Protein AF-A0AAW4L8U0-F1 (afdb_monomer_lite)

InterPro domains:
  IPR054686 GSU3473-like [NF045719] (4-61)

Radius of gyration: 23.64 Å; chains: 1; bounding box: 55×28×54 Å

Secondary structure (DSSP, 8-state):
---EEEEETTS-EEEE-HHHHHHHHHTT-EEEEEETTEEEETTTS--TTTS-----S--TT-HHHHHHHHHHHHHHHH-GGGTT-HHHHHHHHHHSSS----

Organism: NCBI:txid60036

Foldseek 3Di:
DAWKWFQFPVRDIDTHDPVVVVVCLVVVGTQWIADPVGIDGSVPHDDVPNPDDPPPAPDPVVVVVVVVVVVVVVVQCPPPVNVPDPVSVVVVCVVCVPRPVD

pLDDT: mean 72.26, std 15.84, range [38.34, 95.56]

Sequence (102 aa):
MMKIPVLYVNGQRAMVDDEELDMLIRARKIVSFRRSSGWVRVDFDQLRGQGGGDYSGPDRRSLWMYQQMVKLRYIFTTNESNRHSQSHRKFMNRIFRNNDYR

Structure (mmCIF, N/CA/C/O backbone):
data_AF-A0AAW4L8U0-F1
#
_entry.id   AF-A0AAW4L8U0-F1
#
loop_
_atom_site.group_PDB
_atom_site.id
_atom_site.type_symbol
_atom_site.label_atom_id
_atom_site.label_alt_id
_atom_site.label_comp_id
_atom_site.label_asym_id
_atom_site.label_entity_id
_atom_site.label_seq_id
_atom_site.pdbx_PDB_ins_code
_atom_site.Cartn_x
_atom_site.Cartn_y
_atom_site.Cartn_z
_atom_site.occupancy
_atom_site.B_iso_or_equiv
_atom_site.auth_seq_id
_atom_site.auth_comp_id
_atom_site.auth_asym_id
_atom_site.auth_atom_id
_atom_site.pdbx_PDB_model_num
ATOM 1 N N . MET A 1 1 ? -9.498 11.601 -7.387 1.00 59.44 1 MET A N 1
ATOM 2 C CA . MET A 1 1 ? -9.124 10.912 -6.134 1.00 59.44 1 MET A CA 1
ATOM 3 C C . MET A 1 1 ? -9.881 9.601 -6.064 1.00 59.44 1 MET A C 1
ATOM 5 O O . MET A 1 1 ? -11.105 9.633 -6.120 1.00 59.44 1 MET A O 1
ATOM 9 N N . MET A 1 2 ? -9.183 8.467 -6.011 1.00 77.06 2 MET A N 1
ATOM 10 C CA . MET A 1 2 ? -9.828 7.191 -5.700 1.00 77.06 2 MET A CA 1
ATOM 11 C C . MET A 1 2 ? -10.008 7.093 -4.188 1.00 77.06 2 MET A C 1
ATOM 13 O O . MET A 1 2 ? -9.119 7.464 -3.429 1.00 77.06 2 MET A O 1
ATOM 17 N N . LYS A 1 3 ? -11.187 6.644 -3.761 1.00 89.94 3 LYS A N 1
ATOM 18 C CA . LYS A 1 3 ? -11.484 6.381 -2.357 1.00 89.94 3 LYS A CA 1
ATOM 19 C C . LYS A 1 3 ? -11.545 4.873 -2.150 1.00 89.94 3 LYS A C 1
ATOM 21 O O . LYS A 1 3 ? -12.248 4.176 -2.884 1.00 89.94 3 LYS A O 1
ATOM 26 N N . ILE A 1 4 ? -10.811 4.384 -1.162 1.00 92.50 4 ILE A N 1
ATOM 27 C CA . ILE A 1 4 ? -10.650 2.970 -0.854 1.00 92.50 4 ILE A CA 1
ATOM 28 C C . ILE A 1 4 ? -11.495 2.623 0.377 1.00 92.50 4 ILE A C 1
ATOM 30 O O . ILE A 1 4 ? -11.326 3.244 1.427 1.00 92.50 4 ILE A O 1
ATOM 34 N N . PRO A 1 5 ? -12.394 1.629 0.283 1.00 95.44 5 PRO A N 1
ATOM 35 C CA . PRO A 1 5 ? -13.125 1.128 1.440 1.00 95.44 5 PRO A CA 1
ATOM 36 C C . PRO A 1 5 ? -12.194 0.396 2.407 1.00 95.44 5 PRO A C 1
ATOM 38 O O . PRO A 1 5 ? -11.463 -0.508 1.994 1.00 95.44 5 PRO A O 1
ATOM 41 N N . VAL A 1 6 ? -12.284 0.724 3.694 1.00 95.38 6 VAL A N 1
ATOM 42 C CA . VAL A 1 6 ? -11.537 0.068 4.777 1.00 95.38 6 VAL A CA 1
ATOM 43 C C . VAL A 1 6 ? -12.462 -0.399 5.896 1.00 95.38 6 VAL A C 1
ATOM 45 O O . VAL A 1 6 ? -13.537 0.164 6.106 1.00 95.38 6 VAL A O 1
ATOM 48 N N . LEU A 1 7 ? -12.027 -1.428 6.620 1.00 95.56 7 LEU A N 1
ATOM 49 C CA . LEU A 1 7 ? -12.608 -1.899 7.871 1.00 95.56 7 LEU A CA 1
ATOM 50 C C . LEU A 1 7 ? -11.587 -1.676 8.987 1.00 95.56 7 LEU A C 1
ATOM 52 O O . LEU A 1 7 ? -10.527 -2.299 8.990 1.00 95.56 7 LEU A O 1
ATOM 56 N N . TYR A 1 8 ? -11.906 -0.803 9.932 1.00 93.81 8 TYR A N 1
ATOM 57 C CA . TYR A 1 8 ? -11.078 -0.534 11.101 1.00 93.81 8 TYR A CA 1
ATOM 58 C C . TYR A 1 8 ? -11.134 -1.680 12.112 1.00 93.81 8 TYR A C 1
ATOM 60 O O . TYR A 1 8 ? -12.078 -2.471 12.140 1.00 93.81 8 TYR A O 1
ATOM 68 N N . VAL A 1 9 ? -10.137 -1.731 12.997 1.00 90.88 9 VAL A N 1
ATOM 69 C CA . VAL A 1 9 ? -10.087 -2.692 14.118 1.00 90.88 9 VAL A CA 1
ATOM 70 C C . VAL A 1 9 ? -11.280 -2.578 15.070 1.00 90.88 9 VAL A C 1
ATOM 72 O O . VAL A 1 9 ? -11.683 -3.567 15.669 1.00 90.88 9 VAL A O 1
ATOM 75 N N . ASN A 1 10 ? -11.895 -1.397 15.162 1.00 90.00 10 ASN A N 1
ATOM 76 C CA . ASN A 1 10 ? -13.115 -1.161 15.940 1.00 90.00 10 ASN A CA 1
ATOM 77 C C . ASN A 1 10 ? -14.404 -1.592 15.202 1.00 90.00 10 ASN A C 1
ATOM 79 O O . ASN A 1 10 ? -15.503 -1.306 15.669 1.00 90.00 10 ASN A O 1
ATOM 83 N N . GLY A 1 11 ? -14.283 -2.222 14.028 1.00 90.69 11 GLY A N 1
ATOM 84 C CA . GLY A 1 11 ? -15.403 -2.672 13.203 1.00 90.69 11 GLY A CA 1
ATOM 85 C C . GLY A 1 11 ? -16.059 -1.581 12.350 1.00 90.69 11 GLY A C 1
ATOM 86 O O . GLY A 1 11 ? -16.948 -1.891 11.554 1.00 90.69 11 GLY A O 1
ATOM 87 N N . GLN A 1 12 ? -15.631 -0.320 12.464 1.00 94.12 12 GLN A N 1
ATOM 88 C CA . GLN A 1 12 ? -16.159 0.761 11.635 1.00 94.12 12 GLN A CA 1
ATOM 89 C C . GLN A 1 12 ? -15.665 0.646 10.194 1.00 94.12 12 GLN A C 1
ATOM 91 O O . GLN A 1 12 ? -14.564 0.164 9.925 1.00 94.12 12 GLN A O 1
ATOM 96 N N . ARG A 1 13 ? -16.483 1.119 9.253 1.00 94.88 13 ARG A N 1
ATOM 97 C CA . ARG A 1 13 ? -16.136 1.186 7.831 1.00 94.88 13 ARG A CA 1
ATOM 98 C C . ARG A 1 13 ? -16.028 2.639 7.408 1.00 94.88 13 ARG A C 1
ATOM 100 O O . ARG A 1 13 ? -16.911 3.426 7.737 1.00 94.88 13 ARG A O 1
ATOM 107 N N . ALA A 1 14 ? -14.990 2.975 6.654 1.00 94.25 14 ALA A N 1
ATOM 108 C CA . ALA A 1 14 ? -14.865 4.294 6.044 1.00 94.25 14 ALA A CA 1
ATOM 109 C C . ALA A 1 14 ? -14.212 4.213 4.664 1.00 94.25 14 ALA A C 1
ATOM 111 O O . ALA A 1 14 ? -13.822 3.141 4.197 1.00 94.25 14 ALA A O 1
ATOM 112 N N . MET A 1 15 ? -14.128 5.374 4.022 1.00 95.00 15 MET A N 1
ATOM 113 C CA . MET A 1 15 ? -13.517 5.569 2.717 1.00 95.00 15 MET A CA 1
ATOM 114 C C . MET A 1 15 ? -12.301 6.480 2.882 1.00 95.00 15 MET A C 1
ATOM 116 O O . MET A 1 15 ? -12.460 7.656 3.204 1.00 95.00 15 MET A O 1
ATOM 120 N N . VAL A 1 16 ? -11.112 5.947 2.632 1.00 92.81 16 VAL A N 1
ATOM 121 C CA . VAL A 1 16 ? -9.831 6.660 2.780 1.00 92.81 16 VAL A CA 1
ATOM 122 C C . VAL A 1 16 ? -9.204 6.898 1.410 1.00 92.81 16 VAL A C 1
ATOM 124 O O . VAL A 1 16 ? -9.661 6.325 0.421 1.00 92.81 16 VAL A O 1
ATOM 127 N N . ASP A 1 17 ? -8.213 7.771 1.302 1.00 92.69 17 ASP A N 1
ATOM 128 C CA . ASP A 1 17 ? -7.382 7.850 0.092 1.00 92.69 17 ASP A CA 1
ATOM 129 C C . ASP A 1 17 ? -6.143 6.944 0.187 1.00 92.69 17 ASP A C 1
ATOM 131 O O . ASP A 1 17 ? -5.953 6.221 1.167 1.00 92.69 17 ASP A O 1
ATOM 135 N N . ASP A 1 18 ? -5.340 6.934 -0.878 1.00 86.69 18 ASP A N 1
ATOM 136 C CA . ASP A 1 18 ? -4.164 6.068 -0.997 1.00 86.69 18 ASP A CA 1
ATOM 137 C C . ASP A 1 18 ? -3.104 6.374 0.078 1.00 86.69 18 ASP A C 1
ATOM 139 O O . ASP A 1 18 ? -2.505 5.453 0.635 1.00 86.69 18 ASP A O 1
ATOM 143 N N . GLU A 1 19 ? -2.888 7.654 0.399 1.00 87.38 19 GLU A N 1
ATOM 144 C CA . GLU A 1 19 ? -1.904 8.086 1.400 1.00 87.38 19 GLU A CA 1
ATOM 145 C C . GLU A 1 19 ? -2.349 7.698 2.815 1.00 87.38 19 GLU A C 1
ATOM 147 O O . GLU A 1 19 ? -1.568 7.149 3.600 1.00 87.38 19 GLU A O 1
ATOM 152 N N . GLU A 1 20 ? -3.621 7.936 3.134 1.00 90.00 20 GLU A N 1
ATOM 153 C CA . GLU A 1 20 ? -4.219 7.566 4.411 1.00 90.00 20 GLU A CA 1
ATOM 154 C C . GLU A 1 20 ? -4.262 6.041 4.593 1.00 90.00 20 GLU A C 1
ATOM 156 O O . GLU A 1 20 ? -3.958 5.543 5.681 1.00 90.00 20 GLU A O 1
ATOM 161 N N . LEU A 1 21 ? -4.555 5.276 3.535 1.00 90.12 21 LEU A N 1
ATOM 162 C CA . LEU A 1 21 ? -4.516 3.813 3.579 1.00 90.12 21 LEU A CA 1
ATOM 163 C C . LEU A 1 21 ? -3.132 3.298 3.991 1.00 90.12 21 LEU A C 1
ATOM 165 O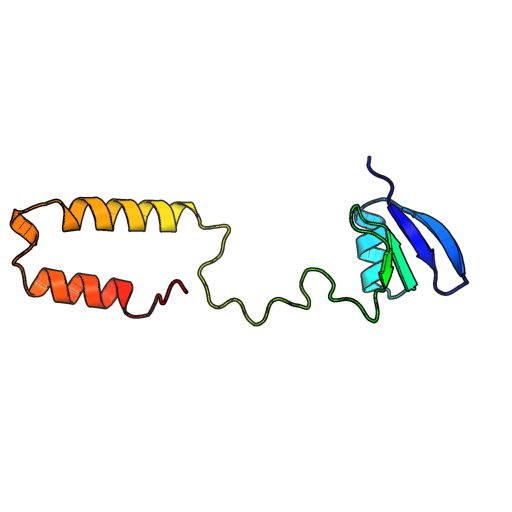 O . LEU A 1 21 ? -3.033 2.460 4.890 1.00 90.12 21 LEU A O 1
ATOM 169 N N . ASP A 1 22 ? -2.070 3.802 3.365 1.00 85.88 22 ASP A N 1
ATOM 170 C CA . ASP A 1 22 ? -0.692 3.401 3.663 1.00 85.88 22 ASP A CA 1
ATOM 171 C C . ASP A 1 22 ? -0.329 3.678 5.130 1.00 85.88 22 ASP A C 1
ATOM 173 O O . ASP A 1 22 ? 0.279 2.838 5.806 1.00 85.88 22 ASP A O 1
ATOM 177 N N . MET A 1 23 ? -0.750 4.833 5.656 1.00 89.62 23 MET A N 1
ATOM 178 C CA . MET A 1 23 ? -0.573 5.178 7.068 1.00 89.62 23 MET A CA 1
ATOM 179 C C . MET A 1 23 ? -1.343 4.227 7.992 1.00 89.62 23 MET A C 1
ATOM 181 O O . MET A 1 23 ? -0.791 3.761 8.991 1.00 89.62 23 MET A O 1
ATOM 185 N N . LEU A 1 24 ? -2.593 3.894 7.659 1.00 90.94 24 LEU A N 1
ATOM 186 C CA . LEU A 1 24 ? -3.434 2.992 8.451 1.00 90.94 24 LEU A CA 1
ATOM 187 C C . LEU A 1 24 ? -2.914 1.551 8.461 1.00 90.94 24 LEU A C 1
ATOM 189 O O . LEU A 1 24 ? -2.981 0.895 9.505 1.00 90.94 24 LEU A O 1
ATOM 193 N N . ILE A 1 25 ? -2.369 1.078 7.336 1.00 87.31 25 ILE A N 1
ATOM 194 C CA . ILE A 1 25 ? -1.713 -0.230 7.226 1.00 87.31 25 ILE A CA 1
ATOM 195 C C . ILE A 1 25 ? -0.469 -0.268 8.120 1.00 87.31 25 ILE A C 1
ATOM 197 O O . ILE A 1 25 ? -0.346 -1.165 8.954 1.00 87.31 25 ILE A O 1
ATOM 201 N N . ARG A 1 26 ? 0.429 0.726 8.016 1.00 84.19 26 ARG A N 1
ATOM 202 C CA . ARG A 1 26 ? 1.647 0.793 8.851 1.00 84.19 26 ARG A CA 1
ATOM 203 C C . ARG A 1 26 ? 1.325 0.890 10.341 1.00 84.19 26 ARG A C 1
ATOM 205 O O . ARG A 1 26 ? 2.001 0.270 11.155 1.00 84.19 26 ARG A O 1
ATOM 212 N N . ALA A 1 27 ? 0.280 1.637 10.692 1.00 86.94 27 ALA A N 1
ATOM 213 C CA . ALA A 1 27 ? -0.178 1.801 12.067 1.00 86.94 27 ALA A CA 1
ATOM 214 C C . ALA A 1 27 ? -1.030 0.625 12.587 1.00 86.94 27 ALA A C 1
ATOM 216 O O . ALA A 1 27 ? -1.468 0.679 13.735 1.00 86.94 27 ALA A O 1
ATOM 217 N N . ARG A 1 28 ? -1.300 -0.404 11.765 1.00 88.00 28 ARG A N 1
ATOM 218 C CA . ARG A 1 28 ? -2.184 -1.542 12.091 1.00 88.00 28 ARG A CA 1
ATOM 219 C C . ARG A 1 28 ? -3.557 -1.118 12.635 1.00 88.00 28 ARG A C 1
ATOM 221 O O . ARG A 1 28 ? -4.096 -1.720 13.558 1.00 88.00 28 ARG A O 1
ATOM 228 N N . LYS A 1 29 ? -4.134 -0.055 12.068 1.00 91.38 29 LYS A N 1
ATOM 229 C CA . LYS A 1 29 ? -5.440 0.489 12.494 1.00 91.38 29 LYS A CA 1
ATOM 230 C C . LYS A 1 29 ? -6.630 -0.103 11.736 1.00 91.38 29 LYS A C 1
ATOM 232 O O . LYS A 1 29 ? -7.777 0.141 12.113 1.00 91.38 29 LYS A O 1
ATOM 237 N N . ILE A 1 30 ? -6.3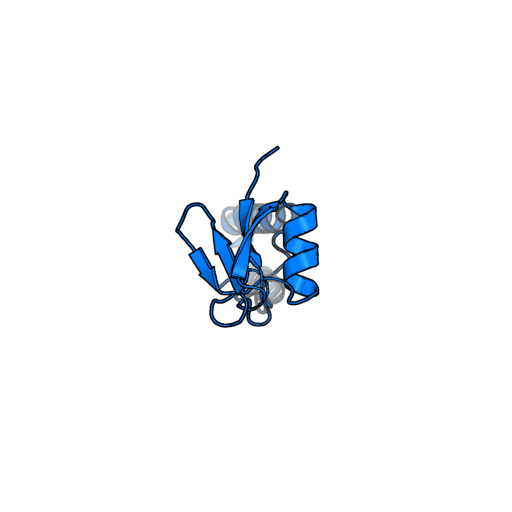72 -0.884 10.691 1.00 93.25 30 ILE A N 1
ATOM 238 C CA . ILE A 1 30 ? -7.396 -1.525 9.866 1.00 93.25 30 ILE A CA 1
ATOM 239 C C . ILE A 1 30 ? -7.204 -3.040 9.814 1.00 93.25 30 ILE A C 1
ATOM 241 O O . ILE A 1 30 ? -6.084 -3.537 9.800 1.00 93.25 30 ILE A O 1
ATOM 245 N N . VAL A 1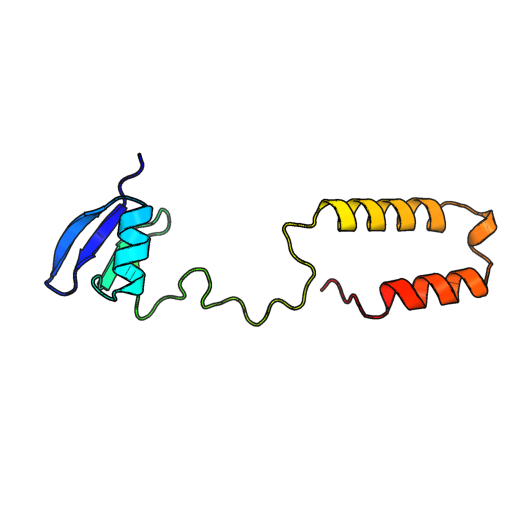 31 ? -8.321 -3.760 9.764 1.00 92.62 31 VAL A N 1
ATOM 246 C CA . VAL A 1 31 ? -8.386 -5.217 9.597 1.00 92.62 31 VAL A CA 1
ATOM 247 C C . VAL A 1 31 ? -8.290 -5.579 8.120 1.00 92.62 31 VAL A C 1
ATOM 249 O O . VAL A 1 31 ? -7.614 -6.540 7.747 1.00 92.62 31 VAL A O 1
ATOM 252 N N . SER A 1 32 ? -8.987 -4.827 7.267 1.00 92.81 32 SER A N 1
ATOM 253 C CA . SER A 1 32 ? -9.022 -5.085 5.832 1.00 92.81 32 SER A CA 1
ATOM 254 C C . SER A 1 32 ? -9.322 -3.840 5.004 1.00 92.81 32 SER A C 1
ATOM 256 O O . SER A 1 32 ? -9.878 -2.859 5.496 1.00 92.81 32 SER A O 1
ATOM 258 N N . PHE A 1 33 ? -8.967 -3.891 3.724 1.00 93.56 33 PHE A N 1
ATOM 259 C CA . PHE A 1 33 ? -9.304 -2.869 2.734 1.00 93.56 33 PHE A CA 1
ATOM 260 C C . PHE A 1 33 ? -9.728 -3.509 1.412 1.00 93.56 33 PHE A C 1
ATOM 262 O O . PHE A 1 33 ? -9.371 -4.654 1.129 1.00 93.56 33 PHE A O 1
ATOM 269 N N . ARG A 1 34 ? -10.508 -2.799 0.593 1.00 90.19 34 ARG A N 1
ATOM 270 C CA . ARG A 1 34 ? -11.027 -3.324 -0.677 1.00 90.19 34 ARG A CA 1
ATOM 271 C C . ARG A 1 34 ? -10.257 -2.766 -1.870 1.00 90.19 34 ARG A C 1
ATOM 273 O O . ARG A 1 34 ? -10.276 -1.568 -2.122 1.00 90.19 34 ARG A O 1
ATOM 280 N N . ARG A 1 35 ? -9.660 -3.656 -2.660 1.00 87.88 35 ARG A N 1
ATOM 281 C CA . ARG A 1 35 ? -9.091 -3.361 -3.985 1.00 87.88 35 ARG A CA 1
ATOM 282 C C . ARG A 1 35 ? -9.974 -3.936 -5.094 1.00 87.88 35 ARG A C 1
ATOM 284 O O . ARG A 1 35 ? -10.974 -4.599 -4.822 1.00 87.88 35 ARG A O 1
ATOM 291 N N . SER A 1 36 ? -9.585 -3.729 -6.350 1.00 82.81 36 SER A N 1
ATOM 292 C CA . SER A 1 36 ? -10.317 -4.239 -7.521 1.00 82.81 36 SER A CA 1
ATOM 293 C C . SER A 1 36 ? -10.576 -5.751 -7.481 1.00 82.81 36 SER A C 1
ATOM 295 O O . SER A 1 36 ? -11.639 -6.189 -7.903 1.00 82.81 36 SER A O 1
ATOM 297 N N . SER A 1 37 ? -9.649 -6.543 -6.931 1.00 80.06 37 SER A N 1
ATOM 298 C CA . SER A 1 37 ? -9.800 -7.999 -6.801 1.00 80.06 37 SER A CA 1
ATOM 299 C C . SER A 1 37 ? -10.542 -8.472 -5.547 1.00 80.06 37 SER A C 1
ATOM 301 O O . SER A 1 37 ? -10.741 -9.672 -5.393 1.00 80.06 37 SER A O 1
ATOM 303 N N . GLY A 1 38 ? -10.965 -7.567 -4.657 1.00 88.44 38 GLY A N 1
ATOM 304 C CA . GLY A 1 38 ? -11.714 -7.913 -3.446 1.00 88.44 38 GLY A CA 1
ATOM 305 C C . GLY A 1 38 ? -11.121 -7.339 -2.161 1.00 88.44 38 GLY A C 1
ATOM 306 O O . GLY A 1 38 ? -10.333 -6.393 -2.185 1.00 88.44 38 GLY A O 1
ATOM 307 N N . TRP A 1 39 ? -11.549 -7.898 -1.029 1.00 89.75 39 TRP A N 1
ATOM 308 C CA . TRP A 1 39 ? -11.068 -7.524 0.301 1.00 89.75 39 TRP A CA 1
ATOM 309 C C . TRP A 1 39 ? -9.717 -8.175 0.597 1.00 89.75 39 TRP A C 1
ATOM 311 O O . TRP A 1 39 ? -9.547 -9.365 0.361 1.00 89.75 39 TRP A O 1
ATOM 321 N N . VAL A 1 40 ? -8.784 -7.386 1.123 1.00 89.12 40 VAL A N 1
ATOM 322 C CA . VAL A 1 40 ? -7.446 -7.801 1.556 1.00 89.12 40 VAL A CA 1
ATOM 323 C C . VAL A 1 40 ? -7.368 -7.635 3.066 1.00 89.12 40 VAL A C 1
ATOM 325 O O . VAL A 1 40 ? -7.621 -6.537 3.562 1.00 89.12 40 VAL A O 1
ATOM 328 N N . ARG A 1 41 ? -7.037 -8.697 3.800 1.00 89.56 41 ARG A N 1
ATOM 329 C CA . ARG A 1 41 ? -6.812 -8.682 5.252 1.00 89.56 41 ARG A CA 1
ATOM 330 C C . ARG A 1 41 ? -5.355 -8.355 5.549 1.00 89.56 41 ARG A C 1
ATOM 332 O O . ARG A 1 41 ? -4.469 -9.099 5.153 1.00 89.56 41 ARG A O 1
ATOM 339 N N . VAL A 1 42 ? -5.119 -7.280 6.293 1.00 84.62 42 VAL A N 1
ATOM 340 C CA . VAL A 1 42 ? -3.770 -6.742 6.550 1.00 84.62 42 VAL A CA 1
ATOM 341 C C . VAL A 1 42 ? -2.864 -7.731 7.294 1.00 84.62 42 VAL A C 1
ATOM 343 O O . VAL A 1 42 ? -1.683 -7.808 6.980 1.00 84.62 42 VAL A O 1
ATOM 346 N N . ASP A 1 43 ? -3.416 -8.523 8.217 1.00 74.38 43 ASP A N 1
ATOM 347 C CA . ASP A 1 43 ? -2.639 -9.476 9.030 1.00 74.38 43 ASP A CA 1
ATOM 348 C C . ASP A 1 43 ? -2.532 -10.892 8.433 1.00 74.38 43 ASP A C 1
ATOM 350 O O . ASP A 1 43 ? -1.837 -11.739 8.989 1.00 74.38 43 ASP A O 1
ATOM 354 N N . PHE A 1 44 ? -3.236 -11.179 7.333 1.00 70.75 44 PHE A N 1
ATOM 355 C CA . PHE A 1 44 ? -3.308 -12.532 6.757 1.00 70.75 44 PHE A CA 1
ATOM 356 C C . PHE A 1 44 ? -2.852 -12.587 5.302 1.00 70.75 44 PHE A C 1
ATOM 358 O O . PHE A 1 44 ? -2.207 -13.553 4.897 1.00 70.75 44 PHE A O 1
ATOM 365 N N . ASP A 1 45 ? -3.181 -11.568 4.512 1.00 69.31 45 ASP A N 1
ATOM 366 C CA . ASP A 1 45 ? -2.862 -11.543 3.095 1.00 69.31 45 ASP A CA 1
ATOM 367 C C . ASP A 1 45 ? -1.504 -10.886 2.861 1.00 69.31 45 ASP A C 1
ATOM 369 O O . ASP A 1 45 ? -1.156 -9.881 3.480 1.00 69.31 45 ASP A O 1
ATOM 373 N N . GLN A 1 46 ? -0.749 -11.416 1.896 1.00 63.09 46 GLN A N 1
ATOM 374 C CA . GLN A 1 46 ? 0.499 -10.798 1.458 1.00 63.09 46 GLN A CA 1
ATOM 375 C C . GLN A 1 46 ? 0.235 -9.387 0.920 1.00 63.09 46 GLN A C 1
ATOM 377 O O . GLN A 1 46 ? -0.306 -9.191 -0.177 1.00 63.09 46 GLN A O 1
ATOM 382 N N . LEU A 1 47 ? 0.663 -8.387 1.685 1.00 64.94 47 LEU A N 1
ATOM 383 C CA . LEU A 1 47 ? 0.693 -7.002 1.243 1.00 64.94 47 LEU A CA 1
ATOM 384 C C . LEU A 1 47 ? 1.807 -6.823 0.202 1.00 64.94 47 LEU A C 1
ATOM 386 O O . LEU A 1 47 ? 2.858 -7.473 0.259 1.00 64.94 47 LEU A O 1
ATOM 390 N N . ARG A 1 48 ? 1.598 -5.930 -0.776 1.00 63.53 48 ARG A N 1
ATOM 391 C CA . ARG A 1 48 ? 2.658 -5.569 -1.734 1.00 63.53 48 ARG A CA 1
ATOM 392 C C . ARG A 1 48 ? 3.880 -5.087 -0.943 1.00 63.53 48 ARG A C 1
ATOM 394 O O . ARG A 1 48 ? 3.762 -4.169 -0.144 1.00 63.53 48 ARG A O 1
ATOM 401 N N . GLY A 1 49 ? 5.030 -5.722 -1.167 1.00 57.59 49 GLY A N 1
ATOM 402 C CA . GLY A 1 49 ? 6.278 -5.451 -0.441 1.00 57.59 49 GLY A CA 1
ATOM 403 C C . GLY A 1 49 ? 6.642 -6.478 0.640 1.00 57.59 49 GLY A C 1
ATOM 404 O O . GLY A 1 49 ? 7.811 -6.562 0.983 1.00 57.59 49 GLY A O 1
ATOM 405 N N . GLN A 1 50 ? 5.703 -7.307 1.116 1.00 52.16 50 GLN A N 1
ATOM 406 C CA . GLN A 1 50 ? 5.992 -8.400 2.068 1.00 52.16 50 GLN A CA 1
ATOM 407 C C . GLN A 1 50 ? 6.229 -9.766 1.401 1.00 52.16 50 GLN A C 1
ATOM 409 O O . GLN A 1 50 ? 6.688 -10.694 2.056 1.00 52.16 50 GLN A O 1
ATOM 414 N N . GLY A 1 51 ? 5.931 -9.897 0.103 1.00 44.94 51 GLY A N 1
ATOM 415 C CA . GLY A 1 51 ? 6.106 -11.134 -0.676 1.00 44.94 51 GLY A CA 1
ATOM 416 C C . GLY A 1 51 ? 7.227 -11.090 -1.718 1.00 44.94 51 GLY A C 1
ATOM 417 O O . GLY A 1 51 ? 7.338 -11.998 -2.536 1.00 44.94 51 GLY A O 1
ATOM 418 N N . GLY A 1 52 ? 8.038 -10.032 -1.738 1.00 45.56 52 GLY A N 1
ATOM 419 C CA . GLY A 1 52 ? 9.260 -10.029 -2.532 1.00 45.56 52 GLY A CA 1
ATOM 420 C C . GLY A 1 52 ? 10.365 -10.641 -1.694 1.00 45.56 52 GLY A C 1
ATOM 421 O O . GLY A 1 52 ? 11.013 -9.904 -0.963 1.00 45.56 52 GLY A O 1
ATOM 422 N N . GLY A 1 53 ? 10.574 -11.960 -1.776 1.00 49.62 53 GLY A N 1
ATOM 423 C CA . GLY A 1 53 ? 11.875 -12.510 -1.383 1.00 49.62 53 GLY A CA 1
ATOM 424 C C . GLY A 1 53 ? 12.962 -11.684 -2.067 1.00 49.62 53 GLY A C 1
ATOM 425 O O . GLY A 1 53 ? 12.720 -11.252 -3.197 1.00 49.62 53 GLY A O 1
ATOM 426 N N . ASP A 1 54 ? 14.062 -11.407 -1.359 1.00 48.50 54 ASP A N 1
ATOM 427 C CA . ASP A 1 54 ? 15.141 -10.507 -1.780 1.00 48.50 54 ASP A CA 1
ATOM 428 C C . ASP A 1 54 ? 15.344 -10.575 -3.292 1.00 48.50 54 ASP A C 1
ATOM 430 O O . ASP A 1 54 ? 15.956 -11.507 -3.825 1.00 48.50 54 ASP A O 1
ATOM 434 N N . TYR A 1 55 ? 14.739 -9.624 -4.008 1.00 49.41 55 TYR A N 1
ATOM 435 C CA . TYR A 1 55 ? 14.831 -9.596 -5.454 1.00 49.41 55 TYR A CA 1
ATOM 436 C C . TYR A 1 55 ? 16.259 -9.155 -5.756 1.00 49.41 55 TYR A C 1
ATOM 438 O O . TYR A 1 55 ? 16.581 -7.972 -5.758 1.00 49.41 55 TYR A O 1
ATOM 446 N N . SER A 1 56 ? 17.118 -10.148 -5.953 1.00 57.75 56 SER A N 1
ATOM 447 C CA . SER A 1 56 ? 18.536 -10.029 -6.295 1.00 57.75 56 SER A CA 1
ATOM 448 C C . SER A 1 56 ? 18.749 -9.725 -7.780 1.00 57.75 56 SER A C 1
ATOM 450 O O . SER A 1 56 ? 19.883 -9.594 -8.239 1.00 57.75 56 SER A O 1
ATOM 452 N N . GLY A 1 57 ? 17.658 -9.584 -8.538 1.00 61.59 57 GLY A N 1
ATOM 453 C CA . GLY A 1 57 ? 17.695 -9.113 -9.910 1.00 61.59 57 GLY A CA 1
ATOM 454 C C . GLY A 1 57 ? 17.988 -7.608 -9.996 1.00 61.59 57 GLY A C 1
ATOM 455 O O . GLY A 1 57 ? 17.802 -6.867 -9.029 1.00 61.59 57 GLY A O 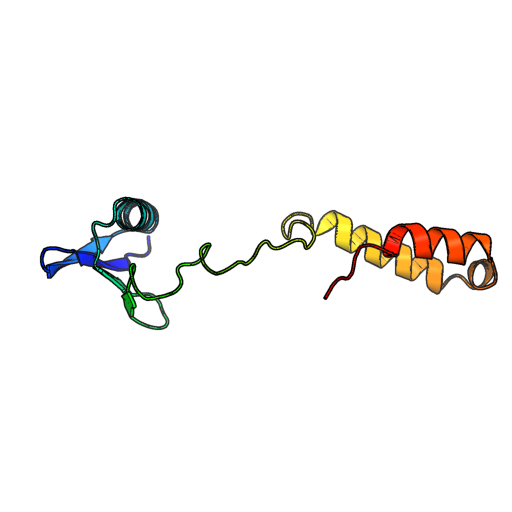1
ATOM 456 N N . PRO A 1 58 ? 18.418 -7.121 -11.170 1.00 56.72 58 PRO A N 1
ATOM 457 C CA . PRO A 1 58 ? 18.726 -5.711 -11.367 1.00 56.72 58 PRO A CA 1
ATOM 458 C C . PRO A 1 58 ? 17.517 -4.832 -11.056 1.00 56.72 58 PRO A C 1
ATOM 460 O O . PRO A 1 58 ? 16.386 -5.203 -11.395 1.00 56.72 58 PRO A O 1
ATOM 463 N N . ASP A 1 59 ? 17.768 -3.656 -10.471 1.00 59.59 59 ASP A N 1
ATOM 464 C CA . ASP A 1 59 ? 16.742 -2.651 -10.196 1.00 59.59 59 ASP A CA 1
ATOM 465 C C . ASP A 1 59 ? 15.836 -2.472 -11.421 1.00 59.59 59 ASP A C 1
ATOM 467 O O . ASP A 1 59 ? 16.277 -2.065 -12.500 1.00 59.59 59 ASP A O 1
ATOM 471 N N . ARG A 1 60 ? 14.547 -2.774 -11.249 1.00 61.00 60 ARG A N 1
ATOM 472 C CA . ARG A 1 60 ? 13.546 -2.724 -12.321 1.00 61.00 60 ARG A CA 1
ATOM 473 C C . ARG A 1 60 ? 13.293 -1.298 -12.818 1.00 61.00 60 ARG A C 1
ATOM 475 O O . ARG A 1 60 ? 12.648 -1.133 -13.848 1.00 61.00 60 ARG A O 1
ATOM 482 N N . ARG A 1 61 ? 13.799 -0.271 -12.123 1.00 57.88 61 ARG A N 1
ATOM 483 C CA . ARG A 1 61 ? 13.780 1.129 -12.579 1.00 57.88 61 ARG A CA 1
ATOM 484 C C . ARG A 1 61 ? 14.976 1.491 -13.466 1.00 57.88 61 ARG A C 1
ATOM 486 O O . ARG A 1 61 ? 14.932 2.509 -14.147 1.00 57.88 61 ARG A O 1
ATOM 493 N N . SER A 1 62 ? 15.991 0.629 -13.558 1.00 56.25 62 SER A N 1
ATOM 494 C CA . SER A 1 62 ? 17.176 0.803 -14.414 1.00 56.25 62 SER A CA 1
ATOM 495 C C . SER A 1 62 ? 17.019 0.195 -15.822 1.00 56.25 62 SER A C 1
ATOM 497 O O . SER A 1 62 ? 17.986 -0.258 -16.436 1.00 56.25 62 SER A O 1
ATOM 499 N N . LEU A 1 63 ? 15.797 0.205 -16.376 1.00 56.62 63 LEU A N 1
ATOM 500 C CA . LEU A 1 63 ? 15.470 -0.330 -17.713 1.00 56.62 63 LEU A CA 1
ATOM 501 C C . LEU A 1 63 ? 16.399 0.183 -18.823 1.00 56.62 63 LEU A C 1
ATOM 503 O O . LEU A 1 63 ? 16.667 -0.538 -19.785 1.00 56.62 63 LEU A O 1
ATOM 507 N N . TRP A 1 64 ? 16.930 1.398 -18.665 1.00 62.09 64 TRP A N 1
ATOM 508 C CA . TRP A 1 64 ? 17.891 1.986 -19.591 1.00 62.09 64 TRP A CA 1
ATOM 509 C C . TRP A 1 64 ? 19.160 1.140 -19.728 1.00 62.09 64 TRP A C 1
ATOM 511 O O . TRP A 1 64 ? 19.591 0.849 -20.840 1.00 62.09 64 TRP A O 1
ATOM 521 N N . MET A 1 65 ? 19.728 0.654 -18.624 1.00 62.94 65 MET A N 1
ATOM 522 C CA . MET A 1 65 ? 20.963 -0.126 -18.676 1.00 62.94 65 MET A CA 1
ATOM 523 C C . MET A 1 65 ? 20.721 -1.506 -19.301 1.00 62.94 65 MET A C 1
ATOM 525 O O . MET A 1 65 ? 21.525 -1.969 -20.108 1.00 62.94 65 MET A O 1
ATOM 529 N N . TYR A 1 66 ? 19.567 -2.122 -19.023 1.00 65.62 66 TYR A N 1
ATOM 530 C CA . TYR A 1 66 ? 19.175 -3.396 -19.631 1.00 65.62 66 TYR A CA 1
ATOM 531 C C . TYR A 1 66 ? 18.973 -3.280 -21.149 1.00 65.62 66 TYR A C 1
ATOM 533 O O . TYR A 1 66 ? 19.502 -4.095 -21.906 1.00 65.62 66 TYR A O 1
ATOM 541 N N . GLN A 1 67 ? 18.284 -2.234 -21.617 1.00 64.19 67 GLN A N 1
ATOM 542 C CA . GLN A 1 67 ? 18.129 -1.970 -23.052 1.00 64.1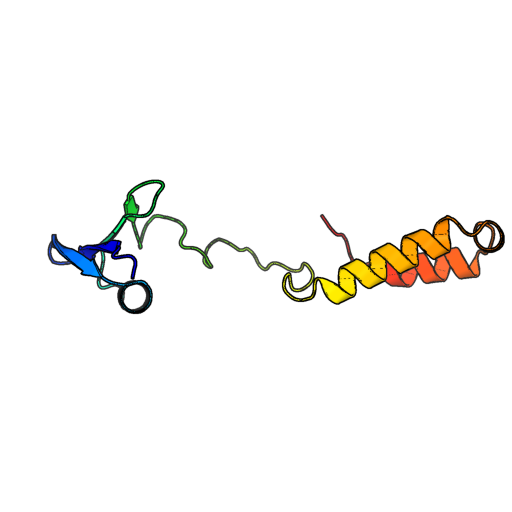9 67 GLN A CA 1
ATOM 543 C C . GLN A 1 67 ? 19.483 -1.776 -23.744 1.00 64.19 67 GLN A C 1
ATOM 545 O O . GLN A 1 67 ? 19.717 -2.344 -24.814 1.00 64.19 67 GLN A O 1
ATOM 550 N N . GLN A 1 68 ? 20.405 -1.049 -23.106 1.00 65.38 68 GLN A N 1
ATOM 551 C CA . GLN A 1 68 ? 21.761 -0.870 -23.622 1.00 65.38 68 GLN A CA 1
ATOM 552 C C . GLN A 1 68 ? 22.523 -2.204 -23.674 1.00 65.38 68 GLN A C 1
ATOM 554 O O . GLN A 1 68 ? 23.178 -2.494 -24.675 1.00 65.38 68 GLN A O 1
ATOM 559 N N . MET A 1 69 ? 22.386 -3.069 -22.665 1.00 65.06 69 MET A N 1
ATOM 560 C CA . MET A 1 69 ? 23.027 -4.390 -22.647 1.00 65.06 69 MET A CA 1
ATOM 561 C C . MET A 1 69 ? 22.479 -5.348 -23.714 1.00 65.06 69 MET A C 1
ATOM 563 O O . MET A 1 69 ? 23.261 -6.056 -24.354 1.00 65.06 69 MET A O 1
ATOM 567 N N . VAL A 1 70 ? 21.163 -5.358 -23.949 1.00 70.69 70 VAL A N 1
ATOM 568 C CA . VAL A 1 70 ? 20.541 -6.164 -25.016 1.00 70.69 70 VAL A CA 1
ATOM 569 C C . VAL A 1 70 ? 21.004 -5.681 -26.389 1.00 70.69 70 VAL A C 1
ATOM 571 O O . VAL A 1 70 ? 21.379 -6.495 -27.235 1.00 70.69 70 VAL A O 1
ATOM 574 N N . LYS A 1 71 ? 21.064 -4.360 -26.593 1.00 71.81 71 LYS A N 1
ATOM 575 C CA . LYS A 1 71 ? 21.546 -3.758 -27.841 1.00 71.81 71 LYS A CA 1
ATOM 576 C C . LYS A 1 71 ? 23.015 -4.089 -28.102 1.00 71.81 71 LYS A C 1
ATOM 578 O O . LYS A 1 71 ? 23.357 -4.487 -29.213 1.00 71.81 71 LYS A O 1
ATOM 583 N N . LEU A 1 72 ? 23.868 -4.003 -27.078 1.00 65.88 72 LEU A N 1
ATOM 584 C CA . LEU A 1 72 ? 25.269 -4.414 -27.178 1.00 65.88 72 LEU A CA 1
ATOM 585 C C . LEU A 1 72 ? 25.368 -5.901 -27.536 1.00 65.88 72 LEU A C 1
ATOM 587 O O . LEU A 1 72 ? 26.028 -6.243 -28.513 1.00 65.88 72 LEU A O 1
ATOM 591 N N . ARG A 1 73 ? 24.653 -6.789 -26.831 1.00 66.56 73 ARG A N 1
ATOM 592 C CA . ARG A 1 73 ? 24.632 -8.226 -27.154 1.00 66.56 73 ARG A CA 1
ATOM 593 C C . ARG A 1 73 ? 24.224 -8.481 -28.607 1.00 66.56 73 ARG A C 1
ATOM 595 O O . ARG A 1 73 ? 24.878 -9.277 -29.276 1.00 66.56 73 ARG A O 1
ATOM 602 N N . TYR A 1 74 ? 23.183 -7.814 -29.100 1.00 70.00 74 TYR A N 1
ATOM 603 C CA . TYR A 1 74 ? 22.722 -7.975 -30.479 1.00 70.00 74 TYR A CA 1
ATOM 604 C C . TYR A 1 74 ? 23.795 -7.561 -31.493 1.00 70.00 74 TYR A C 1
ATOM 606 O O . TYR A 1 74 ? 24.148 -8.355 -32.362 1.00 70.00 74 TYR A O 1
ATOM 614 N N . ILE A 1 75 ? 24.384 -6.371 -31.330 1.00 67.06 75 ILE A N 1
ATOM 615 C CA . ILE A 1 75 ? 25.439 -5.844 -32.217 1.00 67.06 75 ILE A CA 1
ATOM 616 C C . ILE A 1 75 ? 26.657 -6.775 -32.233 1.00 67.06 75 ILE A C 1
ATOM 618 O O . ILE A 1 75 ? 27.236 -7.054 -33.280 1.00 67.06 75 ILE A O 1
ATOM 622 N N . PHE A 1 76 ? 27.039 -7.292 -31.069 1.00 60.06 76 PHE A N 1
ATOM 623 C CA . PHE A 1 76 ? 28.221 -8.133 -30.939 1.00 60.06 76 PHE A CA 1
ATOM 624 C C . PHE A 1 76 ? 28.030 -9.567 -31.445 1.00 60.06 76 PHE A C 1
ATOM 626 O O . PHE A 1 76 ? 28.999 -10.179 -31.882 1.00 60.06 76 PHE A O 1
ATOM 633 N N . THR A 1 77 ? 26.807 -10.102 -31.409 1.00 60.56 77 THR A N 1
ATOM 634 C CA . THR A 1 77 ? 26.503 -11.471 -31.872 1.00 60.56 77 THR A CA 1
ATOM 635 C C . THR A 1 77 ? 26.188 -11.542 -33.368 1.00 60.56 77 THR A C 1
ATOM 637 O O . THR A 1 77 ? 26.464 -12.558 -34.012 1.00 60.56 77 THR A O 1
ATOM 640 N N . THR A 1 78 ? 25.652 -10.460 -33.942 1.00 61.47 78 THR A N 1
ATOM 641 C CA . THR A 1 78 ? 25.363 -10.363 -35.383 1.00 61.47 78 THR A CA 1
ATOM 642 C C . THR A 1 78 ? 26.560 -9.908 -36.217 1.00 61.47 78 THR A C 1
ATOM 644 O O . THR A 1 78 ? 26.565 -10.148 -37.420 1.00 61.47 78 THR A O 1
ATOM 647 N N . ASN A 1 79 ? 27.611 -9.348 -35.607 1.00 60.72 79 ASN A N 1
ATOM 648 C CA . ASN A 1 79 ? 28.848 -9.027 -36.316 1.00 60.72 79 ASN A CA 1
ATOM 649 C C . ASN A 1 79 ? 29.707 -10.290 -36.555 1.00 60.72 79 ASN A C 1
ATOM 651 O O . ASN A 1 79 ? 30.321 -10.830 -35.632 1.00 60.72 79 ASN A O 1
ATOM 655 N N . GLU A 1 80 ? 29.768 -10.742 -37.811 1.00 57.91 80 GLU A N 1
ATOM 656 C CA . GLU A 1 80 ? 30.465 -11.963 -38.249 1.00 57.91 80 GLU A CA 1
ATOM 657 C C . GLU A 1 80 ? 31.960 -11.983 -37.907 1.00 57.91 80 GLU A C 1
ATOM 659 O O . GLU A 1 80 ? 32.490 -13.037 -37.553 1.00 57.91 80 GLU A O 1
ATOM 664 N N . SER A 1 81 ? 32.621 -10.821 -37.891 1.00 60.53 81 SER A N 1
ATOM 665 C CA . SER A 1 81 ? 34.048 -10.707 -37.549 1.00 60.53 81 SER A CA 1
ATOM 666 C C . SER A 1 81 ? 34.364 -11.055 -36.084 1.00 60.53 81 SER A C 1
ATOM 668 O O . SER A 1 81 ? 35.486 -11.444 -35.763 1.00 60.53 81 SER A O 1
ATOM 670 N N . ASN A 1 82 ? 33.370 -10.995 -35.188 1.00 55.25 82 ASN A N 1
ATOM 671 C CA . ASN A 1 82 ? 33.544 -11.266 -33.757 1.00 55.25 82 ASN A CA 1
ATOM 672 C C . ASN A 1 82 ? 33.157 -12.694 -33.338 1.00 55.25 82 ASN A C 1
ATOM 674 O O . ASN A 1 82 ? 33.531 -13.121 -32.241 1.00 55.25 82 ASN A O 1
ATOM 678 N N . ARG A 1 83 ? 32.460 -13.463 -34.194 1.00 54.78 83 ARG A N 1
ATOM 679 C CA . ARG A 1 83 ? 31.952 -14.812 -33.858 1.00 54.78 83 ARG A CA 1
ATOM 680 C C . ARG A 1 83 ? 33.047 -15.813 -33.481 1.00 54.78 83 ARG A C 1
ATOM 682 O O . ARG A 1 83 ? 32.784 -16.731 -32.706 1.00 54.78 83 ARG A O 1
ATOM 689 N N . HIS A 1 84 ? 34.266 -15.625 -33.985 1.00 55.53 84 HIS A N 1
ATOM 690 C CA . HIS A 1 84 ? 35.374 -16.572 -33.814 1.00 55.53 84 HIS A CA 1
ATOM 691 C C . HIS A 1 84 ? 36.440 -16.130 -32.797 1.00 55.53 84 HIS A C 1
ATOM 693 O O . HIS A 1 84 ? 37.412 -16.850 -32.571 1.00 55.53 84 HIS A O 1
ATOM 699 N N . SER A 1 85 ? 36.271 -14.982 -32.132 1.00 65.06 85 SER A N 1
ATOM 700 C CA . SER A 1 85 ? 37.267 -14.489 -31.174 1.00 65.06 85 SER A CA 1
ATOM 701 C C . SER A 1 85 ? 37.118 -15.149 -29.793 1.00 65.06 85 SER A C 1
ATOM 703 O O . SER A 1 85 ? 36.112 -15.010 -29.094 1.00 65.06 85 SER A O 1
ATOM 705 N N . GLN A 1 86 ? 38.157 -15.860 -29.344 1.00 61.22 86 GLN A N 1
ATOM 706 C CA . GLN A 1 86 ? 38.196 -16.467 -28.005 1.00 61.22 86 GLN A CA 1
ATOM 707 C C . GLN A 1 86 ? 38.247 -15.416 -26.888 1.00 61.22 86 GLN A C 1
ATOM 709 O O . GLN A 1 86 ? 37.630 -15.586 -25.833 1.00 61.22 86 GLN A O 1
ATOM 714 N N . SER A 1 87 ? 38.932 -14.297 -27.129 1.00 63.59 87 SER A N 1
ATOM 715 C CA . SER A 1 87 ? 38.931 -13.140 -26.228 1.00 63.59 87 SER A CA 1
ATOM 716 C C . SER A 1 87 ? 37.527 -12.548 -26.100 1.00 63.59 87 SER A C 1
ATOM 718 O O . SER A 1 87 ? 37.109 -12.188 -25.000 1.00 63.59 87 SER A O 1
ATOM 720 N N . HIS A 1 88 ? 36.760 -12.547 -27.195 1.00 62.72 88 HIS A N 1
ATOM 721 C CA . HIS A 1 88 ? 35.367 -12.112 -27.219 1.00 62.72 88 HIS A CA 1
ATOM 722 C C . HIS A 1 88 ? 34.452 -13.027 -26.392 1.00 62.72 88 HIS A C 1
ATOM 724 O O . HIS A 1 88 ? 33.727 -12.539 -25.525 1.00 62.72 88 HIS A O 1
ATOM 730 N N . ARG A 1 89 ? 34.539 -14.356 -26.562 1.00 62.91 89 ARG A N 1
ATOM 731 C CA . ARG A 1 89 ? 33.800 -15.312 -25.709 1.00 62.91 89 ARG A CA 1
ATOM 732 C C . ARG A 1 89 ? 34.148 -15.146 -24.233 1.00 62.91 89 ARG A C 1
ATOM 734 O O . ARG A 1 89 ? 33.251 -15.169 -23.396 1.00 62.91 89 ARG A O 1
ATOM 741 N N . LYS A 1 90 ? 35.428 -14.951 -23.897 1.00 69.81 90 LYS A N 1
ATOM 742 C CA . LYS A 1 90 ? 35.870 -14.725 -22.510 1.00 69.81 90 LYS A CA 1
ATOM 743 C C . LYS A 1 90 ? 35.330 -13.414 -21.934 1.00 69.81 90 LYS A C 1
ATOM 745 O O . LYS A 1 90 ? 34.889 -13.417 -20.788 1.00 69.81 90 LYS A O 1
ATOM 750 N N . PHE A 1 91 ? 35.328 -12.333 -22.717 1.00 67.38 91 PHE A N 1
ATOM 751 C CA . PHE A 1 91 ? 34.767 -11.041 -22.319 1.00 67.38 91 PHE A CA 1
ATOM 752 C C . PHE A 1 91 ? 33.255 -11.134 -22.086 1.00 67.38 91 PHE A C 1
ATOM 754 O O . PHE A 1 91 ? 32.784 -10.797 -21.002 1.00 67.38 91 PHE A O 1
ATOM 761 N N . MET A 1 92 ? 32.504 -11.701 -23.034 1.00 66.31 92 MET A N 1
ATOM 762 C CA . MET A 1 92 ? 31.058 -11.904 -22.887 1.00 66.31 92 MET A CA 1
ATOM 763 C C . MET A 1 92 ? 30.732 -12.802 -21.693 1.00 66.31 92 MET A C 1
ATOM 765 O O . MET A 1 92 ? 29.911 -12.448 -20.849 1.00 66.31 92 MET A O 1
ATOM 769 N N . ASN A 1 93 ? 31.455 -13.910 -21.533 1.00 65.88 93 ASN A N 1
ATOM 770 C CA . ASN A 1 93 ? 31.301 -14.781 -20.373 1.00 65.88 93 ASN A CA 1
ATOM 771 C C . ASN A 1 93 ? 31.741 -14.130 -19.062 1.00 65.88 93 ASN A C 1
ATOM 773 O O . ASN A 1 93 ? 31.458 -14.704 -18.024 1.00 65.88 93 ASN A O 1
ATOM 777 N N . ARG A 1 94 ? 32.472 -13.010 -19.058 1.00 68.00 94 ARG A N 1
ATOM 778 C CA . ARG A 1 94 ? 32.804 -12.261 -17.835 1.00 68.00 94 ARG A CA 1
ATOM 779 C C . ARG A 1 94 ? 31.692 -11.278 -17.478 1.00 68.00 94 ARG A C 1
ATOM 781 O O . ARG A 1 94 ? 31.339 -11.185 -16.312 1.00 68.00 94 ARG A O 1
ATOM 788 N N . ILE A 1 95 ? 31.123 -10.597 -18.472 1.00 65.25 95 ILE A N 1
ATOM 789 C CA . ILE A 1 95 ? 30.024 -9.638 -18.281 1.00 65.25 95 ILE A CA 1
ATOM 790 C C . ILE A 1 95 ? 28.716 -10.341 -17.885 1.00 65.25 95 ILE A C 1
ATOM 792 O O . ILE A 1 95 ? 27.955 -9.819 -17.076 1.00 65.25 95 ILE A O 1
ATOM 796 N N . PHE A 1 96 ? 28.458 -11.536 -18.422 1.00 63.97 96 PHE A N 1
ATOM 797 C CA . PHE A 1 96 ? 27.173 -12.224 -18.258 1.00 63.97 96 PHE A CA 1
ATOM 798 C C . PHE A 1 96 ? 27.194 -13.424 -17.297 1.00 63.97 96 PHE A C 1
ATOM 800 O O . PHE A 1 96 ? 26.169 -14.081 -17.167 1.00 63.97 96 PHE A O 1
ATOM 807 N N . ARG A 1 97 ? 28.314 -13.731 -16.617 1.00 61.25 97 ARG A N 1
ATOM 808 C CA . ARG A 1 97 ? 28.418 -14.938 -15.761 1.00 61.25 97 ARG A CA 1
ATOM 809 C C . ARG A 1 97 ? 27.579 -14.901 -14.485 1.00 61.25 97 ARG A C 1
ATOM 811 O O . ARG A 1 97 ? 27.209 -15.958 -14.007 1.00 61.25 97 ARG A O 1
ATOM 818 N N . ASN A 1 98 ? 27.331 -13.710 -13.939 1.00 51.28 98 ASN A N 1
ATOM 819 C CA . ASN A 1 98 ? 26.646 -13.538 -12.650 1.00 51.28 98 ASN A CA 1
ATOM 820 C C . ASN A 1 98 ? 25.250 -12.923 -12.786 1.00 51.28 98 ASN A C 1
ATOM 822 O O . ASN A 1 98 ? 24.587 -12.698 -11.783 1.00 51.28 98 ASN A O 1
ATOM 826 N N . ASN A 1 99 ? 24.812 -12.632 -14.011 1.00 49.88 99 ASN A N 1
ATOM 827 C CA . ASN A 1 99 ? 23.448 -12.192 -14.254 1.00 49.88 99 ASN A CA 1
ATOM 828 C C . ASN A 1 99 ? 22.650 -13.381 -14.792 1.00 49.88 99 ASN A C 1
ATOM 830 O O . ASN A 1 99 ? 22.360 -13.459 -15.988 1.00 49.88 99 ASN A O 1
ATOM 834 N N . ASP A 1 100 ? 22.321 -14.316 -13.903 1.00 44.25 100 ASP A N 1
ATOM 835 C CA . ASP A 1 100 ? 21.210 -15.232 -14.136 1.00 44.25 100 ASP A CA 1
ATOM 836 C C . ASP A 1 100 ? 19.924 -14.395 -14.123 1.00 44.25 100 ASP A C 1
ATOM 838 O O . ASP A 1 100 ? 19.316 -14.148 -13.087 1.00 44.25 100 ASP A O 1
ATOM 842 N N . TYR A 1 101 ? 19.539 -13.892 -15.298 1.00 50.12 101 TYR A N 1
ATOM 843 C CA . TYR A 1 101 ? 18.252 -13.232 -15.531 1.00 50.12 101 TYR A CA 1
ATOM 844 C C . TYR A 1 101 ? 17.134 -14.286 -15.608 1.00 50.12 101 TYR A C 1
ATOM 846 O O . TYR A 1 101 ? 16.510 -14.455 -16.659 1.00 50.12 101 TYR A O 1
ATOM 854 N N . ARG A 1 102 ? 16.940 -15.040 -14.523 1.00 38.34 102 ARG A N 1
ATOM 855 C CA . ARG A 1 102 ? 15.811 -15.955 -14.335 1.00 38.34 102 ARG A CA 1
A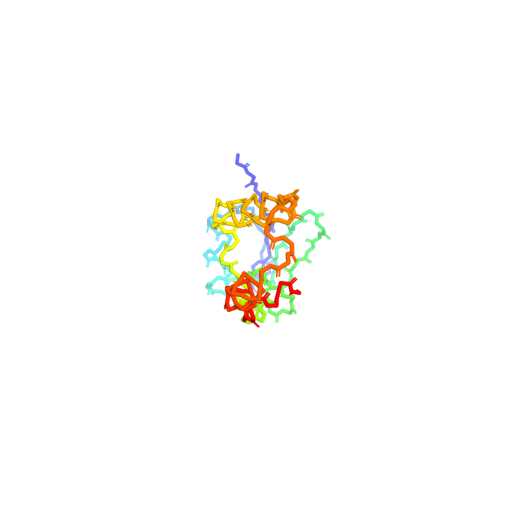TOM 856 C C . ARG A 1 102 ? 14.769 -15.348 -13.408 1.00 38.34 102 ARG A C 1
ATOM 858 O O . ARG A 1 102 ? 15.168 -14.709 -12.413 1.00 38.34 102 ARG A O 1
#